Protein AF-A0A7K3NMB0-F1 (afdb_monomer)

Organism: NCBI:txid63561

Mean predicted aligned error: 14.68 Å

Sequence (63 aa):
MQEIRCGECGRLLGKGEAIRLSIKCPRCGTVNHVRAASPGTEGHGASKEEHPWPRSLTTETER

pLDDT: mean 76.96, std 18.04, range [49.81, 97.31]

Secondary structure (DSSP, 8-state):
--EEE-TTT--EEEES--SEEEEE-TTT--EEEEE---S------------------------

Solvent-accessible surface area (backbone atoms only — not comparable to full-atom values): 4543 Å² total; per-residue (Å²): 125,47,77,43,53,38,91,88,78,63,49,79,76,49,73,50,87,44,73,74,43,78,47,68,38,92,86,81,63,52,73,43,80,44,56,49,81,67,80,76,74,76,69,73,68,77,80,80,85,80,80,84,83,85,86,79,81,88,76,86,80,90,129

Structure (mmCIF, N/CA/C/O backbone):
data_AF-A0A7K3NMB0-F1
#
_entry.id   AF-A0A7K3NMB0-F1
#
loop_
_atom_site.group_PDB
_atom_site.id
_atom_site.type_symbol
_atom_site.label_atom_id
_atom_site.label_alt_id
_atom_site.label_comp_id
_atom_site.label_asym_id
_atom_site.label_entity_id
_atom_site.label_seq_id
_atom_site.pdbx_PDB_ins_code
_atom_site.Cartn_x
_atom_site.Cartn_y
_atom_site.Cartn_z
_atom_site.occupancy
_atom_site.B_iso_or_equiv
_atom_site.auth_seq_id
_atom_site.auth_comp_id
_atom_site.auth_asym_id
_atom_site.auth_atom_id
_atom_site.pdbx_PDB_model_num
ATOM 1 N N . MET A 1 1 ? 13.123 0.009 1.421 1.00 73.00 1 MET A N 1
ATOM 2 C CA . MET A 1 1 ? 11.934 -0.846 1.210 1.00 73.00 1 MET A CA 1
ATOM 3 C C . MET A 1 1 ? 10.713 0.058 1.134 1.00 73.00 1 MET A C 1
ATOM 5 O O . MET A 1 1 ? 10.566 0.893 2.020 1.00 73.00 1 MET A O 1
ATOM 9 N N . GLN A 1 2 ? 9.892 -0.064 0.088 1.00 86.19 2 GLN A N 1
ATOM 10 C CA . GLN A 1 2 ? 8.763 0.843 -0.140 1.00 86.19 2 GLN A CA 1
ATOM 11 C C . GLN A 1 2 ? 7.634 0.608 0.867 1.00 86.19 2 GLN A C 1
ATOM 13 O O . GLN A 1 2 ? 7.348 -0.529 1.245 1.00 86.19 2 GLN A O 1
ATOM 18 N N . GLU A 1 3 ? 6.991 1.690 1.303 1.00 92.06 3 GLU A N 1
ATOM 19 C CA . GLU A 1 3 ? 5.792 1.617 2.134 1.00 92.06 3 GLU A CA 1
ATOM 20 C C . GLU A 1 3 ? 4.546 1.542 1.256 1.00 92.06 3 GLU A C 1
ATOM 22 O O . GLU A 1 3 ? 4.300 2.401 0.413 1.00 92.06 3 GLU A O 1
ATOM 27 N N . ILE A 1 4 ? 3.717 0.535 1.503 1.00 92.69 4 ILE A N 1
ATOM 28 C CA . ILE A 1 4 ? 2.414 0.394 0.869 1.00 92.69 4 ILE A CA 1
ATOM 29 C C . ILE A 1 4 ? 1.393 0.993 1.828 1.00 92.69 4 ILE A C 1
ATOM 31 O O . ILE A 1 4 ? 1.143 0.450 2.907 1.00 92.69 4 ILE A O 1
ATOM 35 N N . ARG A 1 5 ? 0.805 2.125 1.449 1.00 94.25 5 ARG A N 1
ATOM 36 C CA . ARG A 1 5 ? -0.201 2.827 2.252 1.00 94.25 5 ARG A CA 1
ATOM 37 C C . ARG A 1 5 ? -1.572 2.737 1.600 1.00 94.25 5 ARG A C 1
ATOM 39 O O . ARG A 1 5 ? -1.699 2.657 0.382 1.00 94.25 5 ARG A O 1
ATOM 46 N N . CYS A 1 6 ? -2.608 2.741 2.428 1.00 95.69 6 CYS A N 1
ATOM 47 C CA . CYS A 1 6 ? -3.978 2.841 1.955 1.00 95.69 6 CYS A CA 1
ATOM 48 C C . CYS A 1 6 ? -4.196 4.207 1.294 1.00 95.69 6 CYS A C 1
ATOM 50 O O . CYS A 1 6 ? -3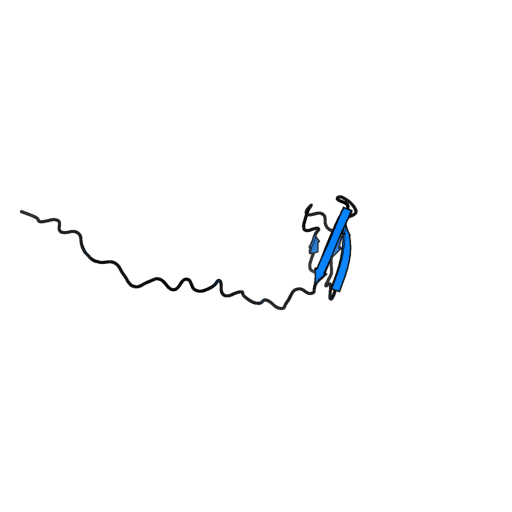.989 5.230 1.943 1.00 95.69 6 CYS A O 1
ATOM 52 N N . GLY A 1 7 ? -4.641 4.206 0.036 1.00 93.94 7 GLY A N 1
ATOM 53 C CA . GLY A 1 7 ? -4.933 5.429 -0.723 1.00 93.94 7 GLY A CA 1
ATOM 54 C C . GLY A 1 7 ? -6.060 6.286 -0.140 1.00 93.94 7 GLY A C 1
ATOM 55 O O . GLY A 1 7 ? -6.072 7.483 -0.376 1.00 93.94 7 GLY A O 1
ATOM 56 N N . GLU A 1 8 ? -6.954 5.696 0.659 1.00 96.38 8 GLU A N 1
ATOM 57 C CA . GLU A 1 8 ? -8.078 6.423 1.264 1.00 96.38 8 GLU A CA 1
ATOM 58 C C . GLU A 1 8 ? -7.713 7.048 2.612 1.00 96.38 8 GLU A C 1
ATOM 60 O O . GLU A 1 8 ? -8.046 8.185 2.922 1.00 96.38 8 GLU A O 1
ATOM 65 N N . CYS A 1 9 ? -7.036 6.279 3.462 1.00 96.62 9 CYS A N 1
ATOM 66 C CA . CYS A 1 9 ? -6.924 6.616 4.876 1.00 96.62 9 CYS A CA 1
ATOM 67 C C . CYS A 1 9 ? -5.468 6.816 5.333 1.00 96.62 9 CYS A C 1
ATOM 69 O O . CYS A 1 9 ? -5.212 7.191 6.480 1.00 96.62 9 CYS A O 1
ATOM 71 N N . GLY A 1 10 ? -4.497 6.527 4.460 1.00 94.75 10 GLY A N 1
ATOM 72 C CA . GLY A 1 10 ? -3.062 6.675 4.712 1.00 94.75 10 GLY A CA 1
ATOM 73 C C . GLY A 1 10 ? -2.457 5.632 5.657 1.00 94.75 10 GLY A C 1
ATOM 74 O O . GLY A 1 10 ? -1.264 5.703 5.966 1.00 94.75 10 GLY A O 1
ATOM 75 N N . ARG A 1 11 ? -3.244 4.656 6.141 1.00 96.25 11 ARG A N 1
ATOM 76 C CA . ARG A 1 11 ? -2.736 3.602 7.036 1.00 96.25 11 ARG A CA 1
ATOM 77 C C . ARG A 1 11 ? -1.715 2.727 6.311 1.00 96.25 11 ARG A C 1
ATOM 79 O O . ARG A 1 11 ? -1.957 2.314 5.179 1.00 96.25 11 ARG A O 1
ATOM 86 N N . LEU A 1 12 ? -0.610 2.416 6.989 1.00 95.38 12 LEU A N 1
ATOM 87 C CA . LEU A 1 12 ? 0.390 1.467 6.509 1.00 95.38 12 LEU A CA 1
ATOM 88 C C . LEU A 1 12 ? -0.233 0.0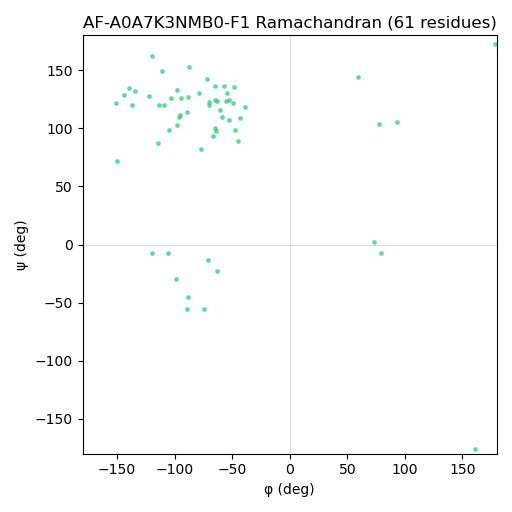70 6.391 1.00 95.38 12 LEU A C 1
ATOM 90 O O . LEU A 1 12 ? -0.774 -0.453 7.365 1.00 95.38 12 LEU A O 1
ATOM 94 N N . LEU A 1 13 ? -0.165 -0.503 5.192 1.00 94.69 13 LEU A N 1
ATOM 95 C CA . LEU A 1 13 ? -0.646 -1.847 4.874 1.00 94.69 13 LEU A CA 1
ATOM 96 C C . LEU A 1 13 ? 0.501 -2.866 4.867 1.00 94.69 13 LEU A C 1
ATOM 98 O O . LEU A 1 13 ? 0.284 -4.025 5.195 1.00 94.69 13 LEU A O 1
ATOM 102 N N . GLY A 1 14 ? 1.718 -2.434 4.532 1.00 92.81 14 GLY A N 1
ATOM 103 C CA . GLY A 1 14 ? 2.913 -3.273 4.546 1.00 92.81 14 GLY A CA 1
ATOM 104 C C . GLY A 1 14 ? 4.156 -2.523 4.072 1.00 92.81 14 GLY A C 1
ATOM 105 O O . GLY A 1 14 ? 4.065 -1.391 3.594 1.00 92.81 14 GLY A O 1
ATOM 106 N N . LYS A 1 15 ? 5.320 -3.160 4.205 1.00 93.56 15 LYS A N 1
ATOM 107 C CA . LYS A 1 15 ? 6.594 -2.689 3.652 1.00 93.56 15 LYS A CA 1
ATOM 108 C C . LYS A 1 15 ? 7.141 -3.782 2.742 1.00 93.56 15 LYS A C 1
ATOM 110 O O . LYS A 1 15 ? 7.208 -4.932 3.165 1.00 93.56 15 LYS A O 1
ATOM 115 N N . GLY A 1 16 ? 7.479 -3.445 1.504 1.00 90.06 16 GLY A N 1
ATOM 116 C CA . GLY A 1 16 ? 7.955 -4.418 0.525 1.00 90.06 16 GLY A CA 1
ATOM 117 C C . GLY A 1 16 ? 7.838 -3.918 -0.907 1.00 90.06 16 GLY A C 1
ATOM 118 O O . GLY A 1 16 ? 7.431 -2.785 -1.154 1.00 90.06 16 GLY A O 1
ATOM 119 N N . GLU A 1 17 ? 8.177 -4.790 -1.846 1.00 87.38 17 GLU A N 1
ATOM 120 C CA . GLU A 1 17 ? 7.917 -4.603 -3.270 1.00 87.38 17 GLU A CA 1
ATOM 121 C C . GLU A 1 17 ? 6.723 -5.477 -3.657 1.00 87.38 17 GLU A C 1
ATOM 123 O O . GLU A 1 17 ? 6.697 -6.674 -3.378 1.00 87.38 17 GLU A O 1
ATOM 128 N N . ALA A 1 18 ? 5.703 -4.877 -4.265 1.00 82.94 18 ALA A N 1
ATOM 129 C CA . ALA A 1 18 ? 4.511 -5.593 -4.701 1.00 82.94 18 ALA A CA 1
ATOM 130 C C . ALA A 1 18 ? 4.504 -5.672 -6.223 1.00 82.94 18 ALA A C 1
ATOM 132 O O . ALA A 1 18 ? 4.455 -4.639 -6.872 1.00 82.94 18 ALA A O 1
ATOM 133 N N . ILE A 1 19 ? 4.497 -6.873 -6.805 1.00 84.25 19 ILE A N 1
ATOM 134 C CA . ILE A 1 19 ? 4.350 -7.031 -8.262 1.00 84.25 19 ILE A CA 1
ATOM 135 C C . ILE A 1 19 ? 2.890 -6.755 -8.653 1.00 84.25 19 ILE A C 1
ATOM 137 O O . ILE A 1 19 ? 2.601 -5.871 -9.461 1.00 84.25 19 ILE A O 1
ATOM 141 N N . ARG A 1 20 ? 1.956 -7.480 -8.023 1.00 89.50 20 ARG A N 1
ATOM 142 C CA . ARG A 1 20 ? 0.505 -7.251 -8.057 1.00 89.50 20 ARG A CA 1
ATOM 143 C C . ARG A 1 20 ? -0.092 -7.757 -6.748 1.00 89.50 20 ARG A C 1
ATOM 145 O O . ARG A 1 20 ? 0.053 -8.932 -6.429 1.00 89.50 20 ARG A O 1
ATOM 152 N N . LEU A 1 21 ? -0.759 -6.889 -5.998 1.00 89.12 21 LEU A N 1
ATOM 153 C CA . LEU A 1 21 ? -1.371 -7.231 -4.715 1.00 89.12 21 LEU A CA 1
ATOM 154 C C . LEU A 1 21 ? -2.730 -6.543 -4.594 1.00 89.12 21 LEU A C 1
ATOM 156 O O . LEU A 1 21 ? -2.845 -5.351 -4.862 1.00 89.12 21 LEU A O 1
ATOM 160 N N . SER A 1 22 ? -3.748 -7.279 -4.151 1.00 94.50 22 SER A N 1
ATOM 161 C CA . SER A 1 22 ? -5.019 -6.699 -3.705 1.00 94.50 22 SER A CA 1
ATOM 162 C C . SER A 1 22 ? -5.160 -6.942 -2.209 1.00 94.50 22 SER A C 1
ATOM 164 O O . SER A 1 22 ? -5.137 -8.089 -1.771 1.00 94.50 22 SER A O 1
ATOM 166 N N . ILE A 1 23 ? -5.270 -5.875 -1.423 1.00 94.19 23 ILE A N 1
ATOM 167 C CA . ILE A 1 23 ? -5.306 -5.950 0.040 1.00 94.19 23 ILE A CA 1
ATOM 168 C C . ILE A 1 23 ? -6.418 -5.059 0.589 1.00 94.19 23 ILE A C 1
ATOM 170 O O . ILE A 1 23 ? -6.550 -3.895 0.213 1.00 94.19 23 ILE A O 1
ATOM 174 N N . LYS A 1 24 ? -7.226 -5.606 1.499 1.00 96.88 24 LYS A N 1
ATOM 175 C CA . LYS A 1 24 ? -8.246 -4.837 2.214 1.00 96.88 24 LYS A CA 1
ATOM 176 C C . LYS A 1 24 ? -7.594 -4.043 3.339 1.00 96.88 24 LYS A C 1
ATOM 178 O O . LYS A 1 24 ? -6.858 -4.599 4.152 1.00 96.88 24 LYS A O 1
ATOM 18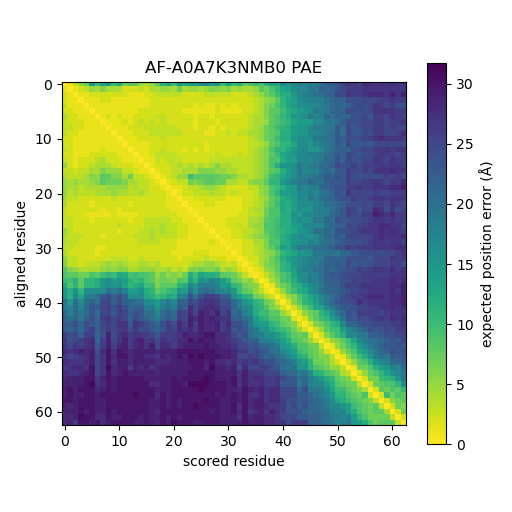3 N N . CYS A 1 25 ? -7.895 -2.752 3.425 1.00 97.25 25 CYS A N 1
ATOM 184 C CA . CYS A 1 25 ? -7.483 -1.947 4.560 1.00 97.25 25 CYS A CA 1
ATOM 185 C C . CYS A 1 25 ? -8.274 -2.370 5.811 1.00 97.25 25 CYS A C 1
ATOM 187 O O . CYS A 1 25 ? -9.501 -2.250 5.813 1.00 97.25 25 CYS A O 1
ATOM 189 N N . PRO A 1 26 ? -7.611 -2.786 6.905 1.00 95.75 26 PRO A N 1
ATOM 190 C CA . PRO A 1 26 ? -8.308 -3.186 8.126 1.00 95.75 26 PRO A CA 1
ATOM 191 C C . PRO A 1 26 ? -8.952 -2.005 8.869 1.00 95.75 26 PRO A C 1
ATOM 193 O O . PRO A 1 26 ? -9.745 -2.229 9.773 1.00 95.75 26 PRO A O 1
ATOM 196 N N . ARG A 1 27 ? -8.613 -0.752 8.517 1.00 96.44 27 ARG A N 1
ATOM 197 C CA . ARG A 1 27 ? -9.184 0.446 9.154 1.00 96.44 27 ARG A CA 1
ATOM 198 C C . ARG A 1 27 ? -10.462 0.925 8.465 1.00 96.44 27 ARG A C 1
ATOM 200 O O . ARG A 1 27 ? -11.467 1.096 9.133 1.00 96.44 27 ARG A O 1
ATOM 207 N N . CYS A 1 28 ? -10.413 1.184 7.158 1.00 97.19 28 CYS A N 1
ATOM 208 C CA . CYS A 1 28 ? -11.537 1.777 6.419 1.00 97.19 28 CYS A CA 1
ATOM 209 C C . CYS A 1 28 ? -12.281 0.785 5.515 1.00 97.19 28 CYS A C 1
ATOM 211 O O . CYS A 1 28 ? -13.304 1.130 4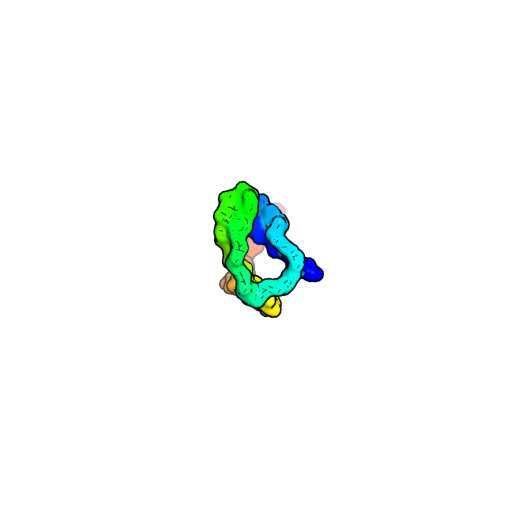.942 1.00 97.19 28 CYS A O 1
ATOM 213 N N . GLY A 1 29 ? -11.776 -0.441 5.353 1.00 96.62 29 GLY A N 1
ATOM 214 C CA . GLY A 1 29 ? -12.407 -1.465 4.522 1.00 96.62 29 GLY A CA 1
ATOM 215 C C . GLY A 1 29 ? -12.171 -1.331 3.015 1.00 96.62 29 GLY A C 1
ATOM 216 O O . GLY A 1 29 ? -12.504 -2.271 2.295 1.00 96.62 29 GLY A O 1
ATOM 217 N N . THR A 1 30 ? -11.556 -0.241 2.540 1.00 97.31 30 THR A N 1
ATOM 218 C CA . THR A 1 30 ? -11.183 -0.047 1.129 1.00 97.31 30 THR A CA 1
ATOM 219 C C . THR A 1 30 ? -10.285 -1.179 0.634 1.00 97.31 30 THR A C 1
ATOM 221 O O . THR A 1 30 ? -9.339 -1.574 1.320 1.00 97.31 30 THR A O 1
ATOM 224 N N . VAL A 1 31 ? -10.554 -1.690 -0.567 1.00 96.44 31 VAL A N 1
ATOM 225 C CA . VAL A 1 31 ? -9.681 -2.654 -1.247 1.00 96.44 31 VAL A CA 1
ATOM 226 C C . VAL A 1 31 ? -8.657 -1.880 -2.074 1.00 96.44 31 VAL A C 1
ATOM 228 O O . VAL A 1 31 ? -9.008 -1.178 -3.017 1.00 96.44 31 VAL A O 1
ATOM 231 N N . ASN A 1 32 ? -7.381 -1.981 -1.707 1.00 94.12 32 ASN A N 1
ATOM 232 C CA . ASN A 1 32 ? -6.278 -1.344 -2.419 1.00 94.12 32 ASN A CA 1
ATOM 233 C C . ASN A 1 32 ? -5.658 -2.320 -3.424 1.00 94.12 32 ASN A C 1
ATOM 235 O O . ASN A 1 32 ? -5.214 -3.404 -3.045 1.00 94.12 32 ASN A O 1
ATOM 239 N N . HIS A 1 33 ? -5.574 -1.897 -4.688 1.00 93.31 33 HIS A N 1
ATOM 240 C CA . HIS A 1 33 ? -4.853 -2.600 -5.748 1.00 93.31 33 HIS A CA 1
ATOM 241 C C . HIS A 1 33 ? -3.468 -1.975 -5.924 1.00 93.31 33 HIS A C 1
ATOM 243 O O . HIS A 1 33 ? -3.324 -0.896 -6.494 1.00 93.31 33 HIS A O 1
ATOM 249 N N . VAL A 1 34 ? -2.448 -2.650 -5.408 1.00 88.88 34 VAL A N 1
ATOM 250 C CA . VAL A 1 34 ? -1.055 -2.205 -5.425 1.00 88.88 34 VAL A CA 1
ATOM 251 C C . VAL A 1 34 ? -0.344 -2.892 -6.585 1.00 88.88 34 VAL A C 1
ATOM 253 O O . VAL A 1 34 ? -0.478 -4.101 -6.789 1.00 88.88 34 VAL A O 1
ATOM 256 N N . ARG A 1 35 ? 0.397 -2.111 -7.367 1.00 82.06 35 ARG A N 1
ATOM 257 C CA . ARG A 1 35 ? 1.172 -2.576 -8.522 1.00 82.06 35 ARG A CA 1
ATOM 258 C C . ARG A 1 35 ? 2.646 -2.270 -8.285 1.00 82.06 35 ARG A C 1
ATOM 260 O O . ARG A 1 35 ? 2.953 -1.424 -7.442 1.00 82.06 35 ARG A O 1
ATOM 267 N N . ALA A 1 36 ? 3.518 -2.934 -9.039 1.00 73.44 36 ALA A N 1
ATOM 268 C CA . ALA A 1 36 ? 4.943 -2.624 -9.042 1.00 73.44 36 ALA A CA 1
ATOM 269 C C . ALA A 1 36 ? 5.145 -1.119 -9.213 1.00 73.44 36 ALA A C 1
ATOM 271 O O . ALA A 1 36 ? 4.473 -0.494 -10.038 1.00 73.44 36 ALA A O 1
ATOM 272 N N . ALA A 1 37 ? 6.054 -0.550 -8.419 1.00 66.75 37 ALA A N 1
ATOM 273 C CA . ALA A 1 37 ? 6.563 0.776 -8.711 1.00 66.75 37 ALA A CA 1
ATOM 274 C C . ALA A 1 37 ? 7.184 0.687 -10.106 1.00 66.75 37 ALA A C 1
ATOM 276 O O . ALA A 1 37 ? 8.173 -0.022 -10.295 1.00 66.75 37 ALA A O 1
ATOM 277 N N . SER A 1 38 ? 6.552 1.317 -11.095 1.00 61.72 38 SER A N 1
ATOM 278 C CA . SER A 1 38 ? 7.151 1.438 -12.416 1.00 61.72 38 SER A CA 1
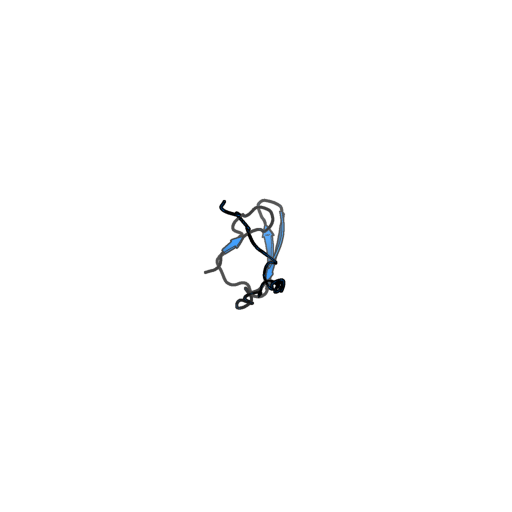ATOM 279 C C . SER A 1 38 ? 8.529 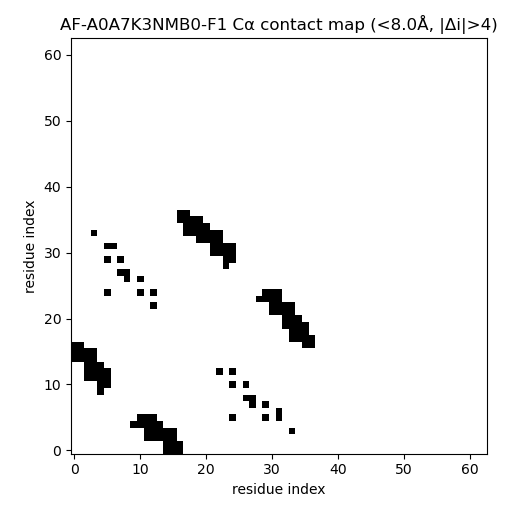2.081 -12.223 1.00 61.72 38 SER A C 1
ATOM 281 O O . SER A 1 38 ? 8.596 3.088 -11.506 1.00 61.72 38 SER A O 1
ATOM 283 N N . PRO A 1 39 ? 9.619 1.533 -12.798 1.00 56.03 39 PRO A N 1
ATOM 284 C CA . PRO A 1 39 ? 10.881 2.261 -12.846 1.00 56.03 39 PRO A CA 1
ATOM 285 C C . PRO A 1 39 ? 10.556 3.615 -13.469 1.00 56.03 39 PRO A C 1
ATOM 287 O O . PRO A 1 39 ? 9.864 3.651 -14.486 1.00 56.03 39 PRO A O 1
ATOM 290 N N . GLY A 1 40 ? 10.895 4.692 -12.760 1.00 57.12 40 GLY A N 1
ATOM 291 C CA . GLY A 1 40 ? 10.293 6.004 -12.950 1.00 57.12 40 GLY A CA 1
ATOM 292 C C . GLY A 1 40 ? 10.132 6.365 -14.420 1.00 57.12 40 GLY A C 1
ATOM 293 O O . GLY A 1 40 ? 11.098 6.700 -15.090 1.00 57.12 40 GLY A O 1
ATOM 294 N N . THR A 1 41 ? 8.894 6.372 -14.912 1.00 50.84 41 THR A N 1
ATOM 295 C CA . THR A 1 41 ? 8.549 7.403 -15.878 1.00 50.84 41 THR A CA 1
ATOM 296 C C . THR A 1 41 ? 8.613 8.688 -15.079 1.00 50.84 41 THR A C 1
ATOM 298 O O . THR A 1 41 ? 7.663 9.046 -14.382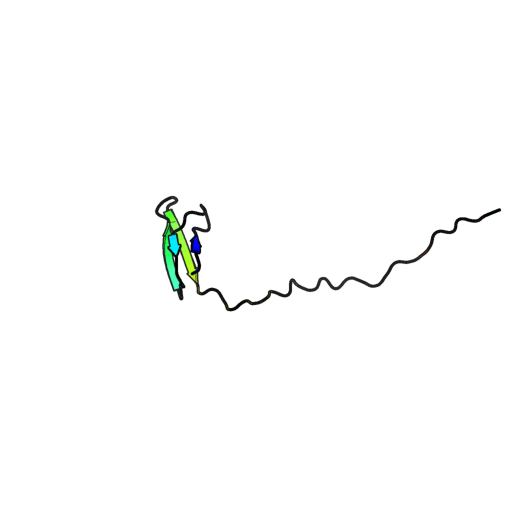 1.00 50.84 41 THR A O 1
ATOM 301 N N . GLU A 1 42 ? 9.779 9.332 -15.125 1.00 55.47 42 GLU A N 1
ATOM 302 C CA . GLU A 1 42 ? 9.873 10.782 -15.150 1.00 55.47 42 GLU A CA 1
ATOM 303 C C . GLU A 1 42 ? 8.832 11.226 -16.175 1.00 55.47 42 GLU A C 1
ATOM 305 O O . GLU A 1 42 ? 9.050 11.215 -17.385 1.00 55.47 42 GLU A O 1
ATOM 310 N N . GLY A 1 43 ? 7.608 11.448 -15.699 1.00 50.94 43 GLY A N 1
ATOM 311 C CA . GLY A 1 43 ? 6.582 12.058 -16.503 1.00 50.94 43 GLY A CA 1
ATOM 312 C C . GLY A 1 43 ? 7.118 13.442 -16.769 1.00 50.94 43 GLY A C 1
ATOM 313 O O . GLY A 1 43 ? 7.029 14.299 -15.894 1.00 50.94 43 GLY A O 1
ATOM 314 N N . HIS A 1 44 ? 7.724 13.632 -17.940 1.00 55.56 44 HIS A N 1
ATOM 315 C CA . HIS A 1 44 ? 7.820 14.932 -18.564 1.00 55.56 44 HIS A CA 1
ATOM 316 C C . HIS A 1 44 ? 6.406 15.499 -18.484 1.00 55.56 44 HIS A C 1
ATOM 318 O O . HIS A 1 44 ? 5.514 15.073 -19.222 1.00 55.56 44 HIS A O 1
ATOM 324 N N . GLY A 1 45 ? 6.169 16.352 -17.481 1.00 53.56 45 GLY A N 1
ATOM 325 C CA . GLY A 1 45 ? 4.951 17.134 -17.397 1.00 53.56 45 GLY A CA 1
ATOM 326 C C . GLY A 1 45 ? 4.805 17.760 -18.767 1.00 53.56 45 GLY A C 1
ATOM 327 O O . GLY A 1 45 ? 5.769 18.350 -19.253 1.00 53.56 45 GLY A O 1
ATOM 328 N N . ALA A 1 46 ? 3.675 17.487 -19.420 1.00 52.84 46 ALA A N 1
ATOM 329 C CA . ALA A 1 46 ? 3.402 17.916 -20.779 1.00 52.84 46 ALA A CA 1
ATOM 330 C C . ALA A 1 46 ? 3.955 19.329 -20.981 1.00 52.84 46 ALA A C 1
ATOM 332 O O . ALA A 1 46 ? 3.561 20.240 -20.249 1.00 52.84 46 ALA A O 1
ATOM 333 N N . SER A 1 47 ? 4.910 19.486 -21.903 1.00 59.09 47 SER A N 1
ATOM 334 C CA . SER A 1 47 ? 5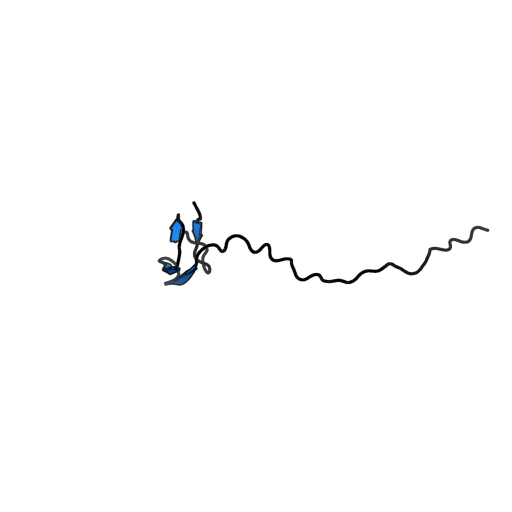.458 20.791 -22.245 1.00 59.09 47 SER A CA 1
ATOM 335 C C . SER A 1 47 ? 4.287 21.700 -22.584 1.00 59.09 47 SER A C 1
ATOM 337 O O . SER A 1 47 ? 3.669 21.549 -23.637 1.00 59.09 47 SER A O 1
ATOM 339 N N . LYS A 1 48 ? 3.963 22.643 -21.699 1.00 54.81 48 LYS A N 1
ATOM 340 C CA . LYS A 1 48 ? 3.212 23.816 -22.118 1.00 54.81 48 LYS A CA 1
ATOM 341 C C . LYS A 1 48 ? 4.230 24.707 -22.814 1.00 54.81 48 LYS A C 1
ATOM 343 O O . LYS A 1 48 ? 4.878 25.545 -22.195 1.00 54.81 48 LYS A O 1
ATOM 348 N N . GLU A 1 49 ? 4.484 24.396 -24.079 1.00 63.62 49 GLU A N 1
ATOM 349 C CA . GLU A 1 49 ? 5.230 25.275 -24.962 1.00 63.62 49 GLU A CA 1
ATOM 350 C C . GLU A 1 49 ? 4.391 26.538 -25.147 1.00 63.62 49 GLU A C 1
ATOM 352 O O . GLU A 1 49 ? 3.417 26.548 -25.892 1.00 63.62 49 GLU A O 1
ATOM 357 N N . GLU A 1 50 ? 4.727 27.598 -24.419 1.00 62.84 50 GLU A N 1
ATOM 358 C CA . GLU A 1 50 ? 4.233 28.934 -24.738 1.00 62.84 50 GLU A CA 1
ATOM 359 C C . GLU A 1 50 ? 5.221 30.015 -24.320 1.00 62.84 50 GLU A C 1
ATOM 361 O O . GLU A 1 50 ? 4.951 30.781 -23.412 1.00 62.84 50 GLU A O 1
ATOM 366 N N . HIS A 1 51 ? 6.346 30.150 -25.026 1.00 57.94 51 HIS A N 1
ATOM 367 C CA . HIS A 1 51 ? 7.013 31.453 -25.113 1.00 57.94 51 HIS A CA 1
ATOM 368 C C . HIS A 1 51 ? 7.625 31.641 -26.505 1.00 57.94 51 HIS A C 1
ATOM 370 O O . HIS A 1 51 ? 8.398 30.800 -26.958 1.00 57.94 51 HIS A O 1
ATOM 376 N N . PRO A 1 52 ? 7.335 32.777 -27.164 1.00 53.31 52 PRO A N 1
ATOM 377 C CA . PRO A 1 52 ? 8.381 33.797 -27.145 1.00 53.31 52 PRO A CA 1
ATOM 378 C C . PRO A 1 52 ? 7.884 35.237 -26.898 1.00 53.31 52 PRO A C 1
ATOM 380 O O . PRO A 1 52 ? 7.167 35.804 -27.711 1.00 53.31 52 PRO A O 1
ATOM 383 N N . TRP A 1 53 ? 8.402 35.804 -25.796 1.00 49.81 53 TRP A N 1
ATOM 384 C CA . TRP A 1 53 ? 8.867 37.191 -25.568 1.00 49.81 53 TRP A CA 1
ATOM 385 C C . TRP A 1 53 ? 7.901 38.409 -25.734 1.00 49.81 53 TRP A C 1
ATOM 387 O O . TRP A 1 53 ? 7.043 38.433 -26.613 1.00 49.81 53 TRP A O 1
ATOM 397 N N . PRO A 1 54 ? 8.037 39.466 -24.890 1.00 63.50 54 PRO A N 1
ATOM 398 C CA . PRO A 1 54 ? 7.115 40.586 -24.758 1.00 63.50 54 PRO A CA 1
ATOM 399 C C . PRO A 1 54 ? 7.390 41.734 -25.735 1.00 63.50 54 PRO A C 1
ATOM 401 O O . PRO A 1 54 ? 8.518 42.014 -26.143 1.00 63.50 54 PRO A O 1
ATOM 404 N N . ARG A 1 55 ? 6.330 42.475 -26.059 1.00 55.53 55 ARG A N 1
ATOM 405 C CA . ARG A 1 55 ? 6.417 43.665 -26.901 1.00 55.53 55 ARG A CA 1
ATOM 406 C C . ARG A 1 55 ? 6.287 44.931 -26.053 1.00 55.53 55 ARG A C 1
ATOM 408 O O . ARG A 1 55 ? 5.186 45.362 -25.744 1.00 55.53 55 ARG A O 1
ATOM 415 N N . SER A 1 56 ? 7.464 45.488 -25.761 1.00 56.56 56 SER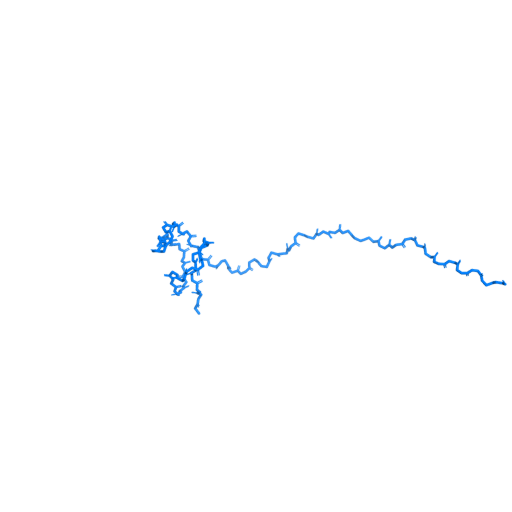 A N 1
ATOM 416 C CA . SER A 1 56 ? 7.769 46.929 -25.782 1.00 56.56 56 SER A CA 1
ATOM 417 C C . SER A 1 56 ? 7.265 47.770 -24.597 1.00 56.56 56 SER A C 1
ATOM 419 O O . SER A 1 56 ? 6.078 48.013 -24.455 1.00 56.56 56 SER A O 1
ATOM 421 N N . LEU A 1 57 ? 8.151 48.140 -23.667 1.00 59.22 57 LEU A N 1
ATOM 422 C CA . LEU A 1 57 ? 9.037 49.326 -23.694 1.00 59.22 57 LEU A CA 1
ATOM 423 C C . LEU A 1 57 ? 8.394 50.525 -22.979 1.00 59.22 57 LEU A C 1
ATOM 425 O O . LEU A 1 57 ? 7.512 51.199 -23.500 1.00 59.22 57 LEU A O 1
ATOM 429 N N . THR A 1 58 ? 8.909 50.789 -21.782 1.00 60.38 58 THR A N 1
ATOM 430 C CA . THR A 1 58 ? 8.876 52.087 -21.113 1.00 60.38 58 THR A CA 1
ATOM 431 C C . THR A 1 58 ? 9.493 53.147 -22.021 1.00 60.38 58 THR A C 1
ATOM 433 O O . THR A 1 58 ? 10.658 53.034 -22.399 1.00 60.38 58 THR A O 1
ATOM 436 N N . THR A 1 59 ? 8.747 54.200 -22.329 1.00 57.38 59 THR A N 1
ATOM 437 C CA . THR A 1 59 ? 9.334 55.484 -22.720 1.00 57.38 59 THR A CA 1
ATOM 438 C C . THR A 1 59 ? 8.974 56.501 -21.650 1.00 57.38 59 THR A C 1
ATOM 440 O O . THR A 1 59 ? 7.953 57.180 -21.743 1.00 57.38 59 THR A O 1
ATOM 443 N N . GLU A 1 60 ? 9.815 56.575 -20.616 1.00 50.84 60 GLU A N 1
ATOM 444 C CA . GLU A 1 60 ? 10.075 57.839 -19.931 1.00 50.84 60 GLU A CA 1
ATOM 445 C C . GLU A 1 60 ? 10.674 58.787 -20.976 1.00 50.84 60 GLU A C 1
ATOM 447 O O . GLU A 1 60 ? 11.727 58.501 -21.545 1.00 50.84 60 GLU A O 1
ATOM 452 N N . THR A 1 61 ? 9.969 59.877 -21.286 1.00 64.44 61 THR A N 1
ATOM 453 C CA . THR A 1 61 ? 10.557 60.991 -22.027 1.00 64.44 61 THR A CA 1
ATOM 454 C C . THR A 1 61 ? 11.006 62.019 -21.000 1.00 64.44 61 THR A C 1
ATOM 456 O O . THR A 1 61 ? 10.202 62.647 -20.317 1.00 64.44 61 THR A O 1
ATOM 459 N N . GLU A 1 62 ? 12.318 62.136 -20.873 1.00 50.84 62 GLU A N 1
ATOM 460 C CA . GLU A 1 62 ? 12.993 63.253 -20.236 1.00 50.84 62 GLU A CA 1
ATOM 461 C C . GLU A 1 62 ? 12.835 64.487 -21.143 1.00 50.84 62 GLU A C 1
ATOM 463 O O . GLU A 1 62 ? 13.219 64.458 -22.319 1.00 50.84 62 GLU A O 1
ATOM 468 N N . ARG A 1 63 ? 12.214 65.547 -20.620 1.00 61.81 63 ARG A N 1
ATOM 469 C CA . ARG A 1 63 ? 12.539 66.949 -20.914 1.00 61.81 63 ARG A CA 1
ATOM 470 C C . ARG A 1 63 ? 11.985 67.870 -19.838 1.00 61.81 63 ARG A C 1
ATOM 472 O O . ARG A 1 63 ? 10.824 67.658 -19.430 1.00 61.81 63 ARG A O 1
#

Radius of gyration: 24.81 Å; Cα contacts (8 Å, |Δi|>4): 68; chains: 1; bounding box: 25×74×36 Å

InterPro domains:
  IPR019294 Translational regulator Com [PF10122] (2-48)

Foldseek 3Di:
DDFDADPPPRHTPDDDFDQWDWDADPPPRDTDTDHGPDPDPPPPPPPPPDDDDDDDDDDPDDD